Protein AF-A0A0L6JUG8-F1 (afdb_monomer_lite)

Foldseek 3Di:
DDPPPLLVLLQLLLCVLCVLCPPPQLCVVCVLLVVPDDSVVNVCSNNSVDHDDLSSLCSSCVSRVHDSCVSVDDPVCVVVVVVVVVVVVVVVVVLVVCVVPPVVNVVVVVCVPDPPSVVVCVVCVPPDPVVVVVVVVVVVVVVVVVVVPPPD

Secondary structure (DSSP, 8-state):
----HHHHHHHHHHHHHHHHHTTS-HHHHHHHTTTSS-HHHHHHHHTTSSPPPHHHHHHHHHHHT--GGGGTS-GGGHHHHHHHHHHHHHHHHHHHHHTT-HHHHHHHHHHHT-HHHHHHHHHHTTS-HHHHHHHHHHHHHHHHHHHHTT--

InterPro domains:
  IPR001387 Cro/C1-type, helix-turn-helix domain [PS50943] (37-71)
  IPR010982 Lambda repressor-like, DNA-binding domain superfamily [G3DSA:1.10.260.40] (8-147)
  IPR010982 Lambda repressor-like, DNA-binding domain superfamily [SSF47413] (9-77)

Organism: NCBI:txid398512

Structure (mmCIF, N/CA/C/O backbone):
data_AF-A0A0L6JUG8-F1
#
_entry.id   AF-A0A0L6JUG8-F1
#
loop_
_atom_site.group_PDB
_atom_site.id
_atom_site.type_symbol
_atom_site.label_atom_id
_atom_site.label_alt_id
_atom_site.label_comp_id
_atom_site.label_asym_id
_atom_site.label_entity_id
_atom_site.label_seq_id
_atom_site.pdbx_PDB_ins_code
_atom_site.Cartn_x
_atom_site.Cartn_y
_atom_site.Cartn_z
_atom_site.occupancy
_atom_site.B_iso_or_equiv
_atom_site.auth_seq_id
_atom_site.auth_comp_id
_atom_site.auth_asym_id
_atom_site.auth_atom_id
_atom_site.pdbx_PDB_model_num
ATOM 1 N N . MET A 1 1 ? 34.781 -5.186 1.485 1.00 33.50 1 MET A N 1
ATOM 2 C CA . MET A 1 1 ? 34.972 -5.387 0.032 1.00 33.50 1 MET A CA 1
ATOM 3 C C . MET A 1 1 ? 33.585 -5.616 -0.553 1.00 33.50 1 MET A C 1
ATOM 5 O O . MET A 1 1 ? 33.096 -6.732 -0.513 1.00 33.50 1 MET A O 1
ATOM 9 N N . THR A 1 2 ? 32.891 -4.546 -0.950 1.00 39.44 2 THR A N 1
ATOM 10 C CA . THR A 1 2 ? 31.435 -4.569 -1.194 1.00 39.44 2 THR A CA 1
ATOM 11 C C . THR A 1 2 ? 31.163 -4.079 -2.612 1.00 39.44 2 THR A C 1
ATOM 13 O O . THR A 1 2 ? 30.897 -2.904 -2.830 1.00 39.44 2 THR A O 1
ATOM 16 N N . VAL A 1 3 ? 31.313 -4.971 -3.594 1.00 37.44 3 VAL A N 1
ATOM 17 C CA . VAL A 1 3 ? 31.093 -4.675 -5.029 1.00 37.44 3 VAL A CA 1
ATOM 18 C C . VAL A 1 3 ? 29.884 -5.461 -5.581 1.00 37.44 3 VAL A C 1
ATOM 20 O O . VAL A 1 3 ? 29.644 -5.485 -6.780 1.00 37.44 3 VAL A O 1
ATOM 23 N N . ALA A 1 4 ? 29.072 -6.082 -4.716 1.00 44.56 4 ALA A N 1
ATOM 24 C CA . ALA A 1 4 ? 27.954 -6.940 -5.133 1.00 44.56 4 ALA A CA 1
ATOM 25 C C . ALA A 1 4 ? 26.619 -6.199 -5.401 1.00 44.56 4 ALA A C 1
ATOM 27 O O . ALA A 1 4 ? 25.810 -6.683 -6.186 1.00 44.56 4 ALA A O 1
ATOM 28 N N . ASN A 1 5 ? 26.393 -5.002 -4.839 1.00 56.03 5 ASN A N 1
ATOM 29 C CA . ASN A 1 5 ? 25.052 -4.379 -4.817 1.00 56.03 5 ASN A CA 1
ATOM 30 C C . ASN A 1 5 ? 24.538 -3.827 -6.162 1.00 56.03 5 ASN A C 1
ATOM 32 O O . ASN A 1 5 ? 23.332 -3.689 -6.351 1.00 56.03 5 ASN A O 1
ATOM 36 N N . GLY A 1 6 ? 25.416 -3.472 -7.106 1.00 56.69 6 GLY A N 1
ATOM 37 C CA . GLY A 1 6 ? 24.992 -2.803 -8.347 1.00 56.69 6 GLY A CA 1
ATOM 38 C C . GLY A 1 6 ? 24.265 -3.718 -9.339 1.00 56.69 6 GLY A C 1
ATOM 39 O O . GLY A 1 6 ? 23.402 -3.254 -10.084 1.00 56.69 6 GLY A O 1
ATOM 40 N N . ASN A 1 7 ? 24.610 -5.008 -9.340 1.00 67.56 7 ASN A N 1
ATOM 41 C CA . ASN A 1 7 ? 24.088 -5.982 -10.301 1.00 67.56 7 ASN A CA 1
ATOM 42 C C . ASN A 1 7 ? 22.716 -6.529 -9.870 1.00 67.56 7 ASN A C 1
ATOM 44 O O . ASN A 1 7 ? 21.858 -6.802 -10.704 1.00 67.56 7 ASN A O 1
ATOM 48 N N . GLU A 1 8 ? 22.483 -6.620 -8.560 1.00 80.25 8 GLU A N 1
ATOM 49 C CA . GLU A 1 8 ? 21.233 -7.123 -7.986 1.00 80.25 8 GLU A CA 1
ATOM 50 C C . GLU A 1 8 ? 20.071 -6.138 -8.179 1.00 80.25 8 GLU A C 1
ATOM 52 O O . GLU A 1 8 ? 18.993 -6.526 -8.624 1.00 80.25 8 GLU A O 1
ATOM 57 N N . LEU A 1 9 ? 20.312 -4.839 -7.971 1.00 83.12 9 LEU A N 1
ATOM 58 C CA . LEU A 1 9 ? 19.314 -3.801 -8.242 1.00 83.12 9 LEU A CA 1
ATOM 59 C C . LEU A 1 9 ? 18.937 -3.738 -9.730 1.00 83.12 9 LEU A C 1
ATOM 61 O O . LEU A 1 9 ? 17.765 -3.582 -10.066 1.00 83.12 9 LEU A O 1
ATOM 65 N N . ALA A 1 10 ? 19.916 -3.875 -10.632 1.00 88.88 10 ALA A N 1
ATOM 66 C CA . ALA A 1 10 ? 19.653 -3.905 -12.069 1.00 88.88 10 ALA A CA 1
ATOM 67 C C . ALA A 1 10 ? 18.796 -5.119 -12.465 1.00 88.88 10 ALA A C 1
ATOM 69 O O . ALA A 1 10 ? 17.884 -4.976 -13.277 1.00 88.88 10 ALA A O 1
ATOM 70 N N . ALA A 1 11 ? 19.048 -6.286 -11.864 1.00 89.94 11 ALA A N 1
ATOM 71 C CA . ALA A 1 11 ? 18.239 -7.483 -12.071 1.00 89.94 11 ALA A CA 1
ATOM 72 C C . ALA A 1 11 ? 16.788 -7.294 -11.588 1.00 89.94 11 ALA A C 1
ATOM 74 O O . ALA A 1 11 ? 15.864 -7.542 -12.361 1.00 89.94 11 ALA A O 1
ATOM 75 N N . ARG A 1 12 ? 16.586 -6.768 -10.370 1.00 89.25 12 ARG A N 1
ATOM 76 C CA . ARG A 1 12 ? 15.251 -6.492 -9.798 1.00 89.25 12 ARG A CA 1
ATOM 77 C C . ARG A 1 12 ? 14.457 -5.488 -10.635 1.00 89.25 12 ARG A C 1
ATOM 79 O O . ARG A 1 12 ? 13.302 -5.722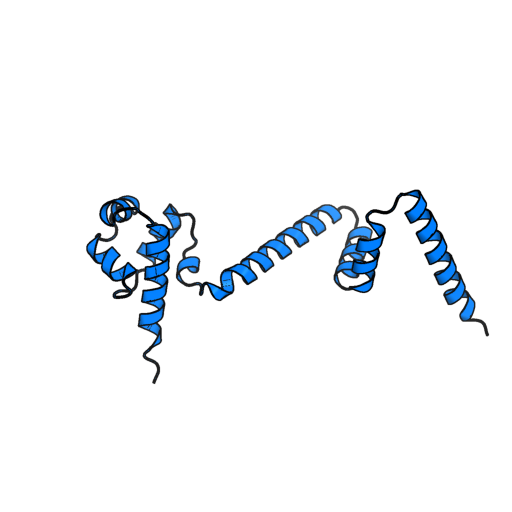 -10.980 1.00 89.25 12 ARG A O 1
ATOM 86 N N . GLN A 1 13 ? 15.095 -4.386 -11.035 1.00 92.00 13 GLN A N 1
ATOM 87 C CA . GLN A 1 13 ? 14.484 -3.407 -11.938 1.00 92.00 13 GLN A CA 1
ATOM 88 C C . GLN A 1 13 ? 14.106 -4.040 -13.281 1.00 92.00 13 GLN A C 1
ATOM 90 O O . GLN A 1 13 ? 13.033 -3.7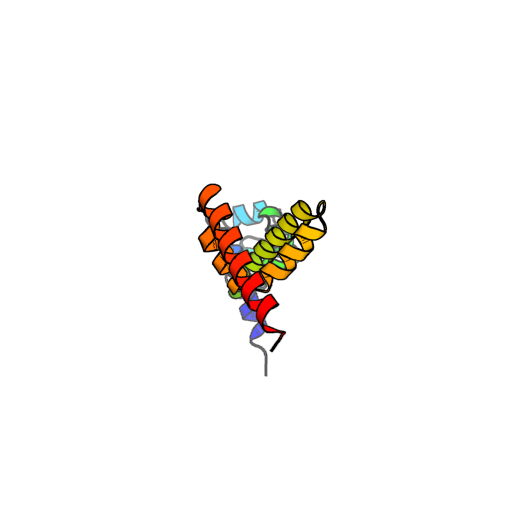65 -13.814 1.00 92.00 13 GLN A O 1
ATOM 95 N N . GLY A 1 14 ? 14.972 -4.900 -13.821 1.00 94.50 14 GLY A N 1
ATOM 96 C CA . GLY A 1 14 ? 14.718 -5.630 -15.056 1.00 94.50 14 GLY A CA 1
ATOM 97 C C . GLY A 1 14 ? 13.506 -6.557 -14.973 1.00 94.50 14 GLY A C 1
ATOM 98 O O . GLY A 1 14 ? 12.712 -6.605 -15.912 1.00 94.50 14 GLY A O 1
ATOM 99 N N . GLU A 1 15 ? 13.333 -7.253 -13.851 1.00 93.25 15 GLU A N 1
ATOM 100 C CA . GLU A 1 15 ? 12.182 -8.120 -13.589 1.00 93.25 15 GLU A CA 1
ATOM 101 C C . GLU A 1 15 ? 10.874 -7.327 -13.516 1.00 93.25 15 GLU A C 1
ATOM 103 O O . GLU A 1 15 ? 9.936 -7.631 -14.251 1.00 93.25 15 GLU A O 1
ATOM 108 N N . LYS A 1 16 ? 10.853 -6.236 -12.747 1.00 93.50 16 LYS A N 1
ATOM 109 C CA . LYS A 1 16 ? 9.701 -5.327 -12.644 1.00 93.50 16 LYS A CA 1
ATOM 110 C C . LYS A 1 16 ? 9.292 -4.725 -13.989 1.00 93.50 16 LYS A C 1
ATOM 112 O O . LYS A 1 16 ? 8.113 -4.641 -14.326 1.00 93.50 16 LYS A O 1
ATOM 117 N N . VAL A 1 17 ? 10.266 -4.327 -14.807 1.00 95.75 17 VAL A N 1
ATOM 118 C CA . VAL A 1 17 ? 10.009 -3.826 -16.169 1.00 95.75 17 VAL A CA 1
ATOM 119 C C . VAL A 1 17 ? 9.429 -4.931 -17.060 1.00 95.75 17 VAL A C 1
ATOM 121 O O . VAL A 1 17 ? 8.518 -4.672 -17.849 1.00 95.75 17 VAL A O 1
ATOM 124 N N . ARG A 1 18 ? 9.921 -6.167 -16.921 1.00 95.88 18 ARG A N 1
ATOM 125 C CA . ARG A 1 18 ? 9.433 -7.333 -17.668 1.00 95.88 18 ARG A CA 1
ATOM 126 C C . ARG A 1 18 ? 8.001 -7.702 -17.280 1.00 95.88 18 ARG A C 1
ATOM 128 O O . ARG A 1 18 ? 7.212 -8.022 -18.167 1.00 95.88 18 ARG A O 1
ATOM 135 N N . GLU A 1 19 ? 7.668 -7.625 -15.994 1.00 94.25 19 GLU A N 1
ATOM 136 C CA . GLU A 1 19 ? 6.310 -7.812 -15.473 1.00 94.25 19 GLU A CA 1
ATOM 137 C C . GLU A 1 19 ? 5.341 -6.812 -16.118 1.00 94.25 19 GLU A C 1
ATOM 139 O O . GLU A 1 19 ? 4.340 -7.217 -16.707 1.00 94.25 19 GLU A O 1
ATOM 144 N N . LEU A 1 20 ? 5.689 -5.519 -16.111 1.00 95.12 20 LEU A N 1
ATOM 145 C CA . LEU A 1 20 ? 4.873 -4.470 -16.733 1.00 95.12 20 LEU A CA 1
ATOM 146 C C . LEU A 1 20 ? 4.735 -4.639 -18.251 1.00 95.12 20 LEU A C 1
ATOM 148 O O . LEU A 1 20 ? 3.700 -4.284 -18.815 1.00 95.12 20 LEU A O 1
ATOM 152 N N . ARG A 1 21 ? 5.758 -5.170 -18.936 1.00 96.06 21 ARG A N 1
ATOM 153 C CA . ARG A 1 21 ? 5.660 -5.468 -20.372 1.00 96.06 21 ARG A CA 1
ATOM 154 C C . ARG A 1 21 ? 4.687 -6.610 -20.652 1.00 96.06 21 ARG A C 1
ATOM 156 O O . ARG A 1 21 ? 3.994 -6.576 -21.671 1.00 96.06 21 ARG A O 1
ATOM 163 N N . GLY A 1 22 ? 4.642 -7.618 -19.783 1.00 94.94 22 GLY A N 1
ATOM 164 C CA . GLY A 1 22 ? 3.814 -8.803 -19.969 1.00 94.94 22 GLY A CA 1
ATOM 165 C C . GLY A 1 22 ? 4.055 -9.453 -21.337 1.00 94.94 22 GLY A C 1
ATOM 166 O O . GLY A 1 22 ? 5.176 -9.845 -21.671 1.00 94.94 22 GLY A O 1
ATOM 167 N N . GLN A 1 23 ? 2.991 -9.541 -22.140 1.00 95.56 23 GLN A N 1
ATOM 168 C CA . GLN A 1 23 ? 3.002 -10.164 -23.471 1.00 95.56 23 GLN A CA 1
ATOM 169 C C . GLN A 1 23 ? 3.378 -9.205 -24.612 1.00 95.56 23 GLN A C 1
ATOM 171 O O . GLN A 1 23 ? 3.527 -9.651 -25.747 1.00 95.56 23 GLN A O 1
ATOM 176 N N . LEU A 1 24 ? 3.528 -7.901 -24.348 1.00 96.19 24 LEU A N 1
ATOM 177 C CA . LEU A 1 24 ? 3.894 -6.946 -25.395 1.00 96.19 24 LEU A CA 1
ATOM 178 C C . LEU A 1 24 ? 5.280 -7.273 -25.961 1.00 96.19 24 LEU A C 1
ATOM 180 O O . LEU A 1 24 ? 6.200 -7.646 -25.219 1.00 96.19 24 LEU A O 1
ATOM 184 N N . SER A 1 25 ? 5.447 -7.076 -27.271 1.00 97.75 25 SER A N 1
ATOM 185 C CA . SER A 1 25 ? 6.776 -7.085 -27.878 1.00 97.75 25 SER A CA 1
ATOM 186 C C . SER A 1 25 ? 7.625 -5.954 -27.282 1.00 97.75 25 SER A C 1
ATOM 188 O O . SER A 1 25 ? 7.109 -4.994 -26.695 1.00 97.75 25 SER A O 1
ATOM 190 N N . ARG A 1 26 ? 8.952 -6.059 -27.390 1.00 97.62 26 ARG A N 1
ATOM 191 C CA . ARG A 1 26 ? 9.827 -4.990 -26.883 1.00 97.62 26 ARG A CA 1
ATOM 192 C C . ARG A 1 26 ? 9.633 -3.718 -27.689 1.00 97.62 26 ARG A C 1
ATOM 194 O O . ARG A 1 26 ? 9.683 -2.639 -27.115 1.00 97.62 26 ARG A O 1
ATOM 201 N N . GLU A 1 27 ? 9.379 -3.868 -28.979 1.00 97.75 27 GLU A N 1
ATOM 202 C CA . GLU A 1 27 ? 9.092 -2.825 -29.951 1.00 97.75 27 GLU A CA 1
ATOM 203 C C . GLU A 1 27 ? 7.829 -2.048 -29.556 1.00 97.75 27 GLU A C 1
ATOM 205 O O . GLU A 1 27 ? 7.882 -0.828 -29.401 1.00 97.75 27 GLU A O 1
ATOM 210 N N . ASP A 1 28 ? 6.730 -2.751 -29.273 1.00 97.75 28 ASP A N 1
ATOM 211 C CA . ASP A 1 28 ? 5.470 -2.124 -28.852 1.00 97.75 28 ASP A CA 1
ATOM 212 C C . ASP A 1 28 ? 5.597 -1.470 -27.472 1.00 97.75 28 ASP A C 1
ATOM 214 O O . ASP A 1 28 ? 5.048 -0.393 -27.216 1.00 97.75 28 ASP A O 1
ATOM 218 N N . PHE A 1 29 ? 6.354 -2.095 -26.566 1.00 97.81 29 PHE A N 1
ATOM 219 C CA . PHE A 1 29 ? 6.596 -1.530 -25.246 1.00 97.81 29 PHE A CA 1
ATOM 220 C C . PHE A 1 29 ? 7.385 -0.222 -25.328 1.00 97.81 29 PHE A C 1
ATOM 222 O O . PHE A 1 29 ? 6.963 0.762 -24.715 1.00 97.81 29 PHE A O 1
ATOM 229 N N . VAL A 1 30 ? 8.489 -0.184 -26.093 1.00 97.25 30 VAL A N 1
ATOM 230 C CA . VAL A 1 30 ? 9.293 1.041 -26.246 1.00 97.25 30 VAL A CA 1
ATOM 231 C C . VAL A 1 30 ? 8.542 2.133 -26.996 1.00 97.25 30 VAL A C 1
ATOM 233 O O . VAL A 1 30 ? 8.617 3.288 -26.582 1.00 97.25 30 VAL A O 1
ATOM 236 N N . ALA A 1 31 ? 7.746 1.783 -28.012 1.00 97.06 31 ALA A N 1
ATOM 237 C CA . ALA A 1 31 ? 6.868 2.735 -28.691 1.00 97.06 31 ALA A CA 1
ATOM 238 C C . ALA A 1 31 ? 5.887 3.379 -27.703 1.00 97.06 31 ALA A C 1
ATOM 240 O O . ALA A 1 31 ? 5.669 4.589 -27.707 1.00 97.06 31 ALA A O 1
ATOM 241 N N . GLY A 1 32 ? 5.369 2.567 -26.785 1.00 94.06 32 GLY A N 1
ATOM 242 C CA . GLY A 1 32 ? 4.478 2.994 -25.727 1.00 94.06 32 GLY A CA 1
ATOM 243 C C . GLY A 1 32 ? 5.083 3.927 -24.675 1.00 94.06 32 GLY A C 1
ATOM 244 O O . GLY A 1 32 ? 4.319 4.585 -23.982 1.00 94.06 32 GLY A O 1
ATOM 245 N N . ILE A 1 33 ? 6.408 3.991 -24.548 1.00 95.25 33 ILE A N 1
ATOM 246 C CA . ILE A 1 33 ? 7.121 4.948 -23.686 1.00 95.25 33 ILE A CA 1
ATOM 247 C C . ILE A 1 33 ? 7.867 5.993 -24.523 1.00 95.25 33 ILE A C 1
ATOM 249 O O . ILE A 1 33 ? 8.951 6.434 -24.151 1.00 95.25 33 ILE A O 1
ATOM 253 N N . GLU A 1 34 ? 7.296 6.369 -25.672 1.00 95.19 34 GLU A N 1
ATOM 254 C CA . GLU A 1 34 ? 7.800 7.419 -26.572 1.00 95.19 34 GLU A CA 1
ATOM 255 C C . GLU A 1 34 ? 9.215 7.150 -27.115 1.00 95.19 34 GLU A C 1
ATOM 257 O O . GLU A 1 34 ? 9.967 8.072 -27.422 1.00 95.19 34 GLU A O 1
ATOM 262 N N . ASN A 1 35 ? 9.595 5.874 -27.243 1.00 95.62 35 ASN A N 1
ATOM 263 C CA . ASN A 1 35 ? 10.888 5.437 -27.777 1.00 95.62 35 ASN A CA 1
ATOM 264 C C . ASN A 1 35 ? 12.105 6.075 -27.081 1.00 95.62 35 ASN A C 1
ATOM 266 O O . ASN A 1 35 ? 13.170 6.221 -27.680 1.00 95.62 35 ASN A O 1
ATOM 270 N N . ILE A 1 36 ? 11.986 6.421 -25.793 1.00 95.75 36 ILE A N 1
ATOM 271 C CA . ILE A 1 36 ? 13.093 7.001 -25.009 1.00 95.75 36 ILE A CA 1
ATOM 272 C C . ILE A 1 36 ? 14.311 6.068 -24.889 1.00 95.75 36 ILE A C 1
ATOM 274 O O . ILE A 1 36 ? 15.403 6.507 -24.525 1.00 95.75 36 ILE A O 1
ATOM 278 N N . ILE A 1 37 ? 14.114 4.779 -25.169 1.00 96.75 37 ILE A N 1
ATOM 279 C CA . ILE A 1 37 ? 15.134 3.741 -25.297 1.00 96.75 37 ILE A CA 1
ATOM 280 C C . ILE A 1 37 ? 14.790 2.829 -26.477 1.00 96.75 37 ILE A C 1
ATOM 282 O O . ILE A 1 37 ? 13.640 2.739 -26.895 1.00 96.75 37 ILE A O 1
ATOM 286 N N . THR A 1 38 ? 15.784 2.101 -26.983 1.00 97.81 38 THR A N 1
ATOM 287 C CA . THR A 1 38 ? 15.589 1.093 -28.034 1.00 97.81 38 THR A CA 1
ATOM 288 C C . THR A 1 38 ? 15.134 -0.251 -27.457 1.00 97.81 38 THR A C 1
ATOM 290 O O . THR A 1 38 ? 15.422 -0.560 -26.298 1.00 97.81 38 THR A O 1
ATOM 293 N N . ALA A 1 39 ? 14.513 -1.105 -28.281 1.00 97.12 39 ALA A N 1
ATOM 294 C CA . ALA A 1 39 ? 14.147 -2.475 -27.898 1.00 97.12 39 ALA A CA 1
ATOM 295 C C . ALA A 1 39 ? 15.363 -3.303 -27.423 1.00 97.12 39 ALA A C 1
ATOM 297 O O . ALA A 1 39 ? 15.280 -4.057 -26.453 1.00 97.12 39 ALA A O 1
ATOM 298 N N . GLN A 1 40 ? 16.536 -3.095 -28.032 1.00 97.00 40 GLN A N 1
ATOM 299 C CA . GLN A 1 40 ? 17.791 -3.713 -27.592 1.00 97.00 40 GLN A CA 1
ATOM 300 C C . GLN A 1 40 ? 18.234 -3.209 -26.211 1.00 97.00 40 GLN A C 1
ATOM 302 O O . GLN A 1 40 ? 18.709 -3.986 -25.380 1.00 97.00 40 GLN A O 1
ATOM 307 N N . SER A 1 41 ? 18.090 -1.908 -25.945 1.00 96.56 41 SER A N 1
ATOM 308 C CA . SER A 1 41 ? 18.380 -1.349 -24.624 1.00 96.56 41 SER A CA 1
ATOM 309 C C . SER A 1 41 ? 17.402 -1.879 -23.574 1.00 96.56 41 SER A C 1
ATOM 311 O O . SER A 1 41 ? 17.832 -2.190 -22.466 1.00 96.56 41 SER A O 1
ATOM 313 N N . LEU A 1 42 ? 16.121 -2.032 -23.928 1.00 97.38 42 LEU A N 1
ATOM 314 C CA . LEU A 1 42 ? 15.109 -2.650 -23.075 1.00 97.38 42 LEU A CA 1
ATOM 315 C C . LEU A 1 42 ? 15.465 -4.103 -22.741 1.00 97.38 42 LEU A C 1
ATOM 317 O O . LEU A 1 42 ? 15.443 -4.463 -21.572 1.00 97.38 42 LEU A O 1
ATOM 321 N N . TYR A 1 43 ? 15.888 -4.910 -23.721 1.00 97.06 43 TYR A N 1
ATOM 322 C CA . TYR A 1 43 ? 16.363 -6.276 -23.466 1.00 97.06 43 TYR A CA 1
ATOM 323 C C . TYR A 1 43 ? 17.488 -6.313 -22.421 1.00 97.06 43 TYR A C 1
ATOM 325 O O . TYR A 1 43 ? 17.440 -7.106 -21.485 1.00 97.06 43 TYR A O 1
ATOM 333 N N . ARG A 1 44 ? 18.492 -5.435 -22.549 1.00 96.19 44 ARG A N 1
ATOM 334 C CA . ARG A 1 44 ? 19.616 -5.378 -21.598 1.00 96.19 44 ARG A CA 1
ATOM 335 C C . ARG A 1 44 ? 19.167 -4.982 -20.193 1.00 96.19 44 ARG A C 1
ATOM 337 O O . ARG A 1 44 ? 19.749 -5.477 -19.235 1.00 96.19 44 ARG A O 1
ATOM 344 N N . ILE A 1 45 ? 18.164 -4.110 -20.086 1.00 95.69 45 ILE A N 1
ATOM 345 C CA . ILE A 1 45 ? 17.551 -3.733 -18.807 1.00 95.69 45 ILE A CA 1
ATOM 346 C C . ILE A 1 45 ? 16.815 -4.926 -18.208 1.00 95.69 45 ILE A C 1
ATOM 348 O O . ILE A 1 45 ? 17.110 -5.322 -17.089 1.00 95.69 45 ILE A O 1
ATOM 352 N N . GLU A 1 46 ? 15.915 -5.548 -18.968 1.00 95.75 46 GLU A N 1
ATOM 353 C CA . GLU A 1 46 ? 15.136 -6.692 -18.494 1.00 95.75 46 GLU A CA 1
ATOM 354 C C . GLU A 1 46 ? 16.015 -7.874 -18.099 1.00 95.75 46 GLU A C 1
ATOM 356 O O . GLU A 1 46 ? 15.676 -8.602 -17.176 1.00 95.75 46 GLU A O 1
ATOM 361 N N . ALA A 1 47 ? 17.131 -8.092 -18.792 1.00 94.44 47 ALA A N 1
ATOM 362 C CA . ALA A 1 47 ? 18.090 -9.144 -18.476 1.00 94.44 47 ALA A CA 1
ATOM 363 C C . ALA A 1 47 ? 19.005 -8.802 -17.281 1.00 94.44 47 ALA A C 1
ATOM 365 O O . ALA A 1 47 ? 19.891 -9.589 -16.962 1.00 94.44 47 ALA A O 1
ATOM 366 N N . GLY A 1 48 ? 18.859 -7.624 -16.662 1.00 92.31 48 GLY A N 1
ATOM 367 C CA . GLY A 1 48 ? 19.726 -7.155 -15.575 1.00 92.31 48 GLY A CA 1
ATOM 368 C C . GLY A 1 48 ? 21.146 -6.782 -16.016 1.00 92.31 48 GLY A C 1
ATOM 369 O O . GLY A 1 48 ? 21.958 -6.358 -15.204 1.00 92.31 48 GLY A O 1
ATOM 370 N N . LEU A 1 49 ? 21.453 -6.870 -17.314 1.00 91.00 49 LEU A N 1
ATOM 371 C CA . LEU A 1 49 ? 22.762 -6.544 -17.895 1.00 91.00 49 LEU A CA 1
ATOM 372 C C . LEU A 1 49 ? 23.057 -5.037 -17.890 1.00 91.00 49 LEU A C 1
ATOM 374 O O . LEU A 1 49 ? 24.165 -4.609 -18.228 1.00 91.00 49 LEU A O 1
ATOM 378 N N . ARG A 1 50 ? 22.043 -4.215 -17.612 1.00 89.56 50 ARG A N 1
ATOM 379 C CA . ARG A 1 50 ? 22.135 -2.760 -17.551 1.00 89.56 50 ARG A CA 1
ATOM 380 C C . ARG A 1 50 ? 21.087 -2.201 -16.595 1.00 89.56 50 ARG A C 1
ATOM 382 O O . ARG A 1 50 ? 19.911 -2.510 -16.718 1.00 89.56 50 ARG A O 1
ATOM 389 N N . ARG A 1 51 ? 21.493 -1.265 -15.738 1.00 89.12 51 ARG A N 1
ATOM 390 C CA . ARG A 1 51 ? 20.557 -0.481 -14.927 1.00 89.12 51 ARG A CA 1
ATOM 391 C C . ARG A 1 51 ? 19.756 0.497 -15.796 1.00 89.12 51 ARG A C 1
ATOM 393 O O . ARG A 1 51 ? 20.329 1.200 -16.638 1.00 89.12 51 ARG A O 1
ATOM 400 N N . ALA A 1 52 ? 18.445 0.559 -15.580 1.00 90.94 52 ALA A N 1
ATOM 401 C CA . ALA A 1 52 ? 17.605 1.598 -16.163 1.00 90.94 52 ALA A CA 1
ATOM 402 C C . ALA A 1 52 ? 17.897 2.951 -15.495 1.00 90.94 52 ALA A C 1
ATOM 404 O O . ALA A 1 52 ? 18.181 3.016 -14.301 1.00 90.94 52 ALA A O 1
ATOM 405 N N . SER A 1 53 ? 17.846 4.043 -16.257 1.00 93.00 53 SER A N 1
ATOM 406 C CA . SER A 1 53 ? 17.929 5.379 -15.662 1.00 93.00 53 SER A CA 1
ATOM 407 C C . SER A 1 53 ? 16.583 5.787 -15.064 1.00 93.00 53 SER A C 1
ATOM 409 O O . SER A 1 53 ? 15.534 5.357 -15.545 1.00 93.00 53 SER A O 1
ATOM 411 N N . ASP A 1 54 ? 16.598 6.689 -14.081 1.00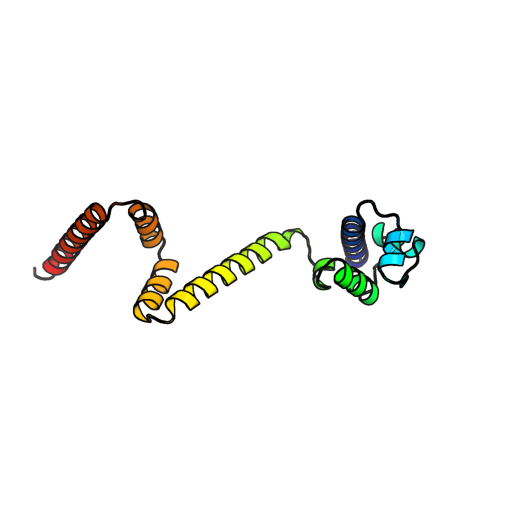 89.62 54 ASP A N 1
ATOM 412 C CA . ASP A 1 54 ? 15.371 7.206 -13.455 1.00 89.62 54 ASP A CA 1
ATOM 413 C C . ASP A 1 54 ? 14.419 7.838 -14.465 1.00 89.62 54 ASP A C 1
ATOM 415 O O . ASP A 1 54 ? 13.212 7.669 -14.360 1.00 89.62 54 ASP A O 1
ATOM 419 N N . LYS A 1 55 ? 14.952 8.488 -15.507 1.00 93.00 55 LYS A N 1
ATOM 420 C CA . LYS A 1 55 ? 14.146 9.019 -16.613 1.00 93.00 55 LYS A CA 1
ATOM 421 C C . LYS A 1 55 ? 13.319 7.923 -17.297 1.00 93.00 55 LYS A C 1
ATOM 423 O O . LYS A 1 55 ? 12.161 8.147 -17.634 1.00 93.00 55 LYS A O 1
ATOM 428 N N . VAL A 1 56 ? 13.915 6.750 -17.513 1.00 95.94 56 VAL A N 1
ATOM 429 C CA . VAL A 1 56 ? 13.237 5.612 -18.145 1.00 95.94 56 VAL A CA 1
ATOM 430 C C . VAL A 1 56 ? 12.203 5.011 -17.205 1.00 95.94 56 VAL A C 1
ATOM 432 O O . VAL A 1 56 ? 11.059 4.818 -17.607 1.00 95.94 56 VAL A O 1
ATOM 435 N N . LEU A 1 57 ? 12.585 4.769 -15.951 1.00 95.31 57 LEU A N 1
ATOM 436 C CA . LEU A 1 57 ? 11.693 4.202 -14.942 1.00 95.31 57 LEU A CA 1
ATOM 437 C C . LEU A 1 57 ? 10.503 5.122 -14.649 1.00 95.31 57 LEU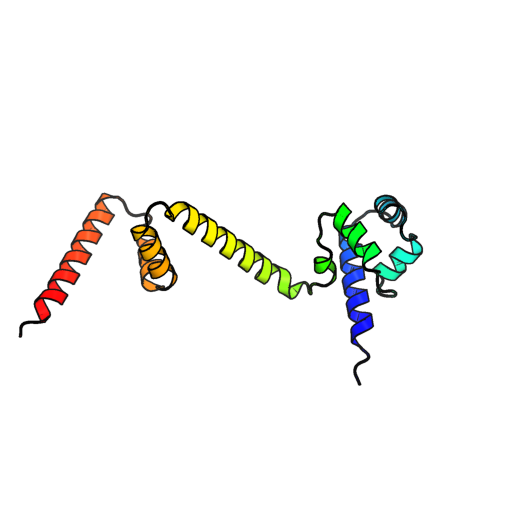 A C 1
ATOM 439 O O . LEU A 1 57 ? 9.382 4.641 -14.554 1.00 95.31 57 LEU A O 1
ATOM 443 N N . ALA A 1 58 ? 10.713 6.439 -14.596 1.00 90.31 58 ALA A N 1
ATOM 444 C CA . ALA A 1 58 ? 9.644 7.417 -14.422 1.00 90.31 58 ALA A CA 1
ATOM 445 C C . ALA A 1 58 ? 8.642 7.376 -15.582 1.00 90.31 58 ALA A C 1
ATOM 447 O O . ALA A 1 58 ? 7.440 7.389 -15.340 1.00 90.31 58 ALA A O 1
ATOM 448 N N . LYS A 1 59 ? 9.114 7.260 -16.832 1.00 94.81 59 LYS A N 1
ATOM 449 C CA . LYS A 1 59 ? 8.222 7.189 -17.999 1.00 94.81 59 LYS A CA 1
ATOM 450 C C . LYS A 1 59 ? 7.423 5.887 -18.053 1.00 94.81 59 LYS A C 1
ATOM 452 O O . LYS A 1 59 ? 6.241 5.894 -18.386 1.00 94.81 59 LYS A O 1
ATOM 457 N N . ILE A 1 60 ? 8.060 4.768 -17.705 1.00 95.38 60 ILE A N 1
ATOM 458 C CA . ILE A 1 60 ? 7.366 3.484 -17.552 1.00 95.38 60 ILE A CA 1
ATOM 459 C C . ILE A 1 60 ? 6.332 3.599 -16.421 1.00 95.38 60 ILE A C 1
ATOM 461 O O . ILE A 1 60 ? 5.175 3.233 -16.605 1.00 95.38 60 ILE A O 1
ATOM 465 N N . GLY A 1 61 ? 6.723 4.157 -15.275 1.00 90.31 61 GLY A N 1
ATOM 466 C CA . GLY A 1 61 ? 5.847 4.366 -14.127 1.00 90.31 61 GLY A CA 1
ATOM 467 C C . GLY A 1 61 ? 4.617 5.215 -14.448 1.00 90.31 61 GLY A C 1
ATOM 468 O O . GLY A 1 61 ? 3.506 4.804 -14.125 1.00 90.31 61 GLY A O 1
ATOM 469 N N . GLU A 1 62 ? 4.792 6.332 -15.159 1.00 89.56 62 GLU A N 1
ATOM 470 C CA . GLU A 1 62 ? 3.705 7.199 -15.638 1.00 89.56 62 GLU A CA 1
ATOM 471 C C . GLU A 1 62 ? 2.673 6.408 -16.454 1.00 89.56 62 GLU A C 1
ATOM 473 O O . GLU A 1 62 ? 1.477 6.469 -16.174 1.00 89.56 62 GLU A O 1
ATOM 478 N N . LYS A 1 63 ? 3.134 5.605 -17.420 1.00 92.62 63 LYS A N 1
ATOM 479 C CA . LYS A 1 63 ? 2.252 4.818 -18.288 1.00 92.62 63 LYS A CA 1
ATOM 480 C C . LYS A 1 63 ? 1.455 3.748 -17.537 1.00 92.62 63 LYS A C 1
ATOM 482 O O . LYS A 1 63 ? 0.299 3.504 -17.874 1.00 92.62 63 LYS A O 1
ATOM 487 N N . TYR A 1 64 ? 2.077 3.076 -16.571 1.00 91.00 64 TYR A N 1
ATOM 488 C CA . TYR A 1 64 ? 1.491 1.915 -15.890 1.00 91.00 64 TYR A CA 1
ATOM 489 C C . TYR A 1 64 ? 1.001 2.220 -14.463 1.00 91.00 64 TYR A C 1
ATOM 491 O O . TYR A 1 64 ? 0.683 1.297 -13.711 1.00 91.00 64 TYR A O 1
ATOM 499 N N . GLY A 1 65 ? 0.941 3.498 -14.074 1.00 87.06 65 GLY A N 1
ATOM 500 C CA . GLY A 1 65 ? 0.454 3.929 -12.762 1.00 87.06 65 GLY A CA 1
ATOM 501 C C . GLY A 1 65 ? 1.324 3.462 -11.590 1.00 87.06 65 GLY A C 1
ATOM 502 O O . GLY A 1 65 ? 0.797 3.132 -10.528 1.00 87.06 65 GLY A O 1
ATOM 503 N N . LYS A 1 66 ? 2.649 3.390 -11.775 1.00 86.19 66 LYS A N 1
ATOM 504 C CA . LYS A 1 66 ? 3.613 3.021 -10.724 1.00 86.19 66 LYS A CA 1
ATOM 505 C C . LYS A 1 66 ? 4.466 4.232 -10.329 1.00 86.19 66 LYS A C 1
ATOM 507 O O . LYS A 1 66 ? 5.040 4.868 -11.214 1.00 86.19 66 LYS A O 1
ATOM 512 N N . PRO A 1 67 ? 4.599 4.562 -9.032 1.00 84.06 67 PRO A N 1
ATOM 513 C CA . PRO A 1 67 ? 5.536 5.596 -8.604 1.00 84.06 67 PRO A CA 1
ATOM 514 C C . PRO A 1 67 ? 6.980 5.149 -8.866 1.00 84.06 67 PRO A C 1
ATOM 516 O O . PRO A 1 67 ? 7.275 3.957 -8.831 1.00 84.06 67 PRO A O 1
ATOM 519 N N . LEU A 1 68 ? 7.902 6.095 -9.083 1.00 85.44 68 LEU A N 1
ATOM 520 C CA . LEU A 1 68 ? 9.319 5.782 -9.332 1.00 85.44 68 LEU A CA 1
ATOM 521 C C . LEU A 1 68 ? 9.929 4.901 -8.225 1.00 85.44 68 LEU A C 1
ATOM 523 O O . LEU A 1 68 ? 10.712 4.004 -8.530 1.00 85.44 68 LEU A O 1
ATOM 527 N N . SER A 1 69 ? 9.533 5.114 -6.965 1.00 82.81 69 SER A N 1
ATOM 528 C CA . SER A 1 69 ? 9.976 4.316 -5.812 1.00 82.81 69 SER A CA 1
ATOM 529 C C . SER A 1 69 ? 9.653 2.826 -5.948 1.00 82.81 69 SER A C 1
ATOM 531 O O . SER A 1 69 ? 10.446 2.000 -5.516 1.00 82.81 69 SER A O 1
ATOM 533 N N . TRP A 1 70 ? 8.576 2.462 -6.652 1.00 85.75 70 TRP A N 1
ATOM 534 C CA . TRP A 1 70 ? 8.176 1.066 -6.840 1.00 85.75 70 TRP A CA 1
ATOM 535 C C . TRP A 1 70 ? 9.255 0.222 -7.536 1.00 85.75 70 TRP A C 1
ATOM 537 O O . TRP A 1 70 ? 9.370 -0.969 -7.266 1.00 85.75 70 TRP A O 1
ATOM 547 N N . PHE A 1 71 ? 10.086 0.818 -8.399 1.00 87.81 71 PHE A N 1
ATOM 548 C CA . PHE A 1 71 ? 11.201 0.118 -9.058 1.00 87.81 71 PHE A CA 1
ATOM 549 C C . PHE A 1 71 ? 12.417 -0.109 -8.147 1.00 87.81 71 PHE A C 1
ATOM 551 O O . PHE A 1 71 ? 13.353 -0.804 -8.538 1.00 87.81 71 PHE A O 1
ATOM 558 N N . TYR A 1 72 ? 12.421 0.512 -6.971 1.00 85.88 72 TYR A N 1
ATOM 559 C CA . TYR A 1 72 ? 13.476 0.441 -5.964 1.00 85.88 72 TYR A CA 1
ATOM 560 C C . TYR A 1 72 ? 13.058 -0.351 -4.727 1.00 85.88 72 TYR A C 1
ATOM 562 O O . TYR A 1 72 ? 13.926 -0.763 -3.965 1.00 85.88 72 TYR A O 1
ATOM 570 N N . ASP A 1 73 ? 11.755 -0.567 -4.549 1.00 77.94 73 ASP A N 1
ATOM 571 C CA . ASP A 1 73 ? 11.222 -1.357 -3.449 1.00 77.94 73 ASP A CA 1
ATOM 572 C C . ASP A 1 73 ? 11.612 -2.830 -3.604 1.00 77.94 73 ASP A C 1
ATOM 574 O O . ASP A 1 73 ? 11.472 -3.416 -4.682 1.00 77.94 73 ASP A O 1
ATOM 578 N N . ASP A 1 74 ? 12.036 -3.447 -2.509 1.00 67.56 74 ASP A N 1
ATOM 579 C CA . ASP A 1 74 ? 12.183 -4.893 -2.429 1.00 67.56 74 ASP A CA 1
ATOM 580 C C . ASP A 1 74 ? 10.800 -5.485 -2.134 1.00 67.56 74 ASP A C 1
ATOM 582 O O . ASP A 1 74 ? 10.153 -5.110 -1.152 1.00 67.56 74 ASP A O 1
ATOM 586 N N . ASP A 1 75 ? 10.300 -6.345 -3.029 1.00 58.75 75 ASP A N 1
ATOM 587 C CA . ASP A 1 75 ? 8.905 -6.828 -3.042 1.00 58.75 75 ASP A CA 1
ATOM 588 C C . ASP A 1 75 ? 8.438 -7.469 -1.721 1.00 58.75 75 ASP A C 1
ATOM 590 O O . ASP A 1 75 ? 7.240 -7.488 -1.444 1.00 58.75 75 ASP A O 1
ATOM 594 N N . ASP A 1 76 ? 9.362 -7.886 -0.852 1.00 53.19 76 ASP A N 1
ATOM 595 C CA . ASP A 1 76 ? 9.084 -8.432 0.486 1.00 53.19 76 ASP A CA 1
ATOM 596 C C . ASP A 1 76 ? 8.488 -7.389 1.466 1.00 53.19 76 ASP A C 1
ATOM 598 O O . ASP A 1 76 ? 7.840 -7.718 2.458 1.00 53.19 76 ASP A O 1
ATOM 602 N N . THR A 1 77 ? 8.635 -6.093 1.166 1.00 53.72 77 THR A N 1
ATOM 603 C CA . THR A 1 77 ? 8.139 -4.983 2.005 1.00 53.72 77 THR A CA 1
ATOM 604 C C . THR A 1 77 ? 6.771 -4.440 1.576 1.00 53.72 77 THR A C 1
ATOM 606 O O . THR A 1 77 ? 6.122 -3.722 2.342 1.00 53.72 77 THR A O 1
ATOM 609 N N . SER A 1 78 ? 6.306 -4.773 0.364 1.00 60.97 78 SER A N 1
ATOM 610 C CA . SER A 1 78 ? 5.142 -4.121 -0.254 1.00 60.97 78 SER A CA 1
ATOM 611 C C . SER A 1 78 ? 3.837 -4.431 0.473 1.00 60.97 78 SER A C 1
ATOM 613 O O . SER A 1 78 ? 3.020 -3.536 0.676 1.00 60.97 78 SER A O 1
ATOM 615 N N . GLU A 1 79 ? 3.639 -5.674 0.901 1.00 59.44 79 GLU A N 1
ATOM 616 C CA . GLU A 1 79 ? 2.346 -6.090 1.440 1.00 59.44 79 GLU A CA 1
ATOM 617 C C . GLU A 1 79 ? 2.150 -5.648 2.891 1.00 59.44 79 GLU A C 1
ATOM 619 O O . GLU A 1 79 ? 1.076 -5.174 3.251 1.00 59.44 79 GLU A O 1
ATOM 624 N N . SER A 1 80 ? 3.217 -5.671 3.694 1.00 57.50 80 SER A N 1
ATOM 625 C CA . SER A 1 80 ? 3.208 -5.098 5.044 1.00 57.50 80 SER A CA 1
ATOM 626 C C . SER A 1 80 ? 3.001 -3.579 5.011 1.00 57.50 80 SER A C 1
ATOM 628 O O . SER A 1 80 ? 2.190 -3.044 5.767 1.00 57.50 80 SER A O 1
ATOM 630 N N . PHE A 1 81 ? 3.651 -2.877 4.075 1.00 66.12 81 PHE A N 1
ATOM 631 C CA . PHE A 1 81 ? 3.493 -1.429 3.924 1.00 66.12 81 PHE A CA 1
ATOM 632 C C . PHE A 1 81 ? 2.108 -1.039 3.389 1.00 66.12 81 PHE A C 1
ATOM 634 O O . PHE A 1 81 ? 1.471 -0.130 3.920 1.00 66.12 81 PHE A O 1
ATOM 641 N N . LYS A 1 82 ? 1.581 -1.757 2.389 1.00 68.81 82 LYS A N 1
ATOM 642 C CA . LYS A 1 82 ? 0.198 -1.574 1.918 1.00 68.81 82 LYS A CA 1
ATOM 643 C C . LYS A 1 82 ? -0.815 -1.863 3.020 1.00 68.81 82 LYS A C 1
ATOM 645 O O . LYS A 1 82 ? -1.782 -1.119 3.141 1.00 68.81 82 LYS A O 1
ATOM 650 N N . LEU A 1 83 ? -0.596 -2.903 3.829 1.00 67.38 83 LEU A N 1
ATOM 651 C CA . LEU A 1 83 ? -1.458 -3.235 4.961 1.00 67.38 83 LEU A CA 1
ATOM 652 C C . LEU A 1 83 ? -1.407 -2.145 6.038 1.00 67.38 83 LEU A C 1
ATOM 654 O O . LEU A 1 83 ? -2.451 -1.763 6.561 1.00 67.38 83 LEU A O 1
ATOM 658 N N . GLN A 1 84 ? -0.227 -1.592 6.329 1.00 69.94 84 GLN A N 1
ATOM 659 C CA . GLN A 1 84 ? -0.086 -0.447 7.230 1.00 69.94 84 GLN A CA 1
ATOM 660 C C . GLN A 1 84 ? -0.825 0.784 6.705 1.00 69.94 84 GLN A C 1
ATOM 662 O O . GLN A 1 84 ? -1.618 1.361 7.444 1.00 69.94 84 GLN A O 1
ATOM 667 N N . ILE A 1 85 ? -0.643 1.149 5.431 1.00 73.31 85 ILE A N 1
ATOM 668 C CA . ILE A 1 85 ? -1.364 2.277 4.823 1.00 73.31 85 ILE A CA 1
ATOM 669 C C . ILE A 1 85 ? -2.874 2.031 4.831 1.00 73.31 85 ILE A C 1
ATOM 671 O O . ILE A 1 85 ? -3.643 2.938 5.143 1.00 73.31 85 ILE A O 1
ATOM 675 N N . HIS A 1 86 ? -3.318 0.815 4.513 1.00 72.94 86 HIS A N 1
ATOM 676 C CA . HIS A 1 86 ? -4.734 0.463 4.531 1.00 72.94 86 HIS A CA 1
ATOM 677 C C . HIS A 1 86 ? -5.334 0.603 5.934 1.00 72.94 86 HIS A C 1
ATOM 679 O O . HIS A 1 86 ? -6.378 1.238 6.096 1.00 72.94 86 HIS A O 1
ATOM 685 N N . ASN A 1 87 ? -4.659 0.057 6.946 1.00 72.38 87 ASN A N 1
ATOM 686 C CA . ASN A 1 87 ? -5.097 0.132 8.336 1.00 72.38 87 ASN A CA 1
ATOM 687 C C . ASN A 1 87 ? -5.101 1.573 8.853 1.00 72.38 87 ASN A C 1
ATOM 689 O O . ASN A 1 87 ? -6.047 1.967 9.533 1.00 72.38 87 ASN A O 1
ATOM 693 N N . GLU A 1 88 ? -4.100 2.375 8.490 1.00 76.69 88 GLU A N 1
ATOM 694 C CA . GLU A 1 88 ? -4.035 3.782 8.885 1.00 76.69 88 GLU A CA 1
ATOM 695 C C . GLU A 1 88 ? -5.149 4.604 8.226 1.00 76.69 88 GLU A C 1
ATOM 697 O O . GLU A 1 88 ? -5.855 5.355 8.893 1.00 76.69 88 GLU A O 1
ATOM 702 N N . MET A 1 89 ? -5.412 4.390 6.935 1.00 74.69 89 MET A N 1
ATOM 703 C CA . MET A 1 89 ? -6.527 5.037 6.235 1.00 74.69 89 MET A CA 1
ATOM 704 C C . MET A 1 89 ? -7.891 4.631 6.813 1.00 74.69 89 MET A C 1
ATOM 706 O O . MET A 1 89 ? -8.798 5.461 6.896 1.00 74.69 89 MET A O 1
ATOM 710 N N . ALA A 1 90 ? -8.059 3.369 7.220 1.00 73.25 90 ALA A N 1
ATOM 711 C CA . ALA A 1 90 ? -9.271 2.902 7.891 1.00 73.25 90 ALA A CA 1
ATOM 712 C C . ALA A 1 90 ? -9.432 3.546 9.276 1.00 73.25 90 ALA A C 1
ATOM 714 O O . ALA A 1 90 ? -10.521 4.014 9.609 1.00 73.25 90 ALA A O 1
ATOM 715 N N . ARG A 1 91 ? -8.344 3.638 10.050 1.00 78.19 91 ARG A N 1
ATOM 716 C CA . ARG A 1 91 ? -8.315 4.333 11.339 1.00 78.19 91 ARG A CA 1
ATOM 717 C C . ARG A 1 91 ? -8.722 5.798 11.185 1.00 78.19 91 ARG A C 1
ATOM 719 O O . ARG A 1 91 ? -9.613 6.241 11.902 1.00 78.19 91 ARG A O 1
ATOM 726 N N . LEU A 1 92 ? -8.118 6.523 10.243 1.00 77.56 92 LEU A N 1
ATOM 727 C CA . LEU A 1 92 ? -8.412 7.938 9.999 1.00 77.56 92 LEU A CA 1
ATOM 728 C C . LEU A 1 92 ? -9.877 8.163 9.611 1.00 77.56 92 LEU A C 1
ATOM 730 O O . LEU A 1 92 ? -10.501 9.080 10.131 1.00 77.56 92 LEU A O 1
ATOM 734 N N . LYS A 1 93 ? -10.458 7.298 8.768 1.00 76.94 93 LYS A N 1
ATOM 735 C CA . LYS A 1 93 ? -11.889 7.365 8.416 1.00 76.94 93 LYS A CA 1
ATOM 736 C C . LYS A 1 93 ? -12.810 7.149 9.613 1.00 76.94 93 LYS A C 1
ATOM 738 O O . LYS A 1 93 ? -13.836 7.812 9.710 1.00 76.94 93 LYS A O 1
ATOM 743 N N . ILE A 1 94 ? -12.467 6.215 10.503 1.00 78.62 94 ILE A N 1
ATOM 744 C CA . ILE A 1 94 ? -13.235 6.001 11.734 1.00 78.62 94 ILE A CA 1
ATOM 745 C C . ILE A 1 94 ? -13.108 7.234 12.627 1.00 78.62 94 ILE A C 1
ATOM 747 O O . ILE A 1 94 ? -14.121 7.751 13.071 1.00 78.62 94 ILE A O 1
ATOM 751 N N . MET A 1 95 ? -11.895 7.752 12.834 1.00 75.62 95 MET A N 1
ATOM 752 C CA . MET A 1 95 ? -11.686 8.955 13.644 1.00 75.62 95 MET A CA 1
ATOM 753 C C . MET A 1 95 ? -12.476 10.152 13.107 1.00 75.62 95 MET A C 1
ATOM 755 O O . MET A 1 95 ? -13.148 10.807 13.892 1.00 75.62 95 MET A O 1
ATOM 759 N N . ASP A 1 96 ? -12.457 10.392 11.794 1.00 78.25 96 ASP A N 1
ATOM 760 C CA . ASP A 1 96 ? -13.230 11.448 11.124 1.00 78.25 96 ASP A CA 1
ATOM 761 C C . ASP A 1 96 ? -14.743 11.296 11.354 1.00 78.25 96 ASP A C 1
ATOM 763 O O . ASP A 1 96 ? -15.417 12.246 11.740 1.00 78.25 96 ASP A O 1
ATOM 767 N N . ALA A 1 97 ? -15.272 10.073 11.241 1.00 75.81 97 ALA A N 1
ATOM 768 C CA . ALA A 1 97 ? -16.683 9.789 11.510 1.00 75.81 97 ALA A CA 1
ATOM 769 C C . ALA A 1 97 ? -17.084 9.994 12.984 1.00 75.81 97 ALA A C 1
ATOM 771 O O . ALA A 1 97 ? -18.257 10.226 13.271 1.00 75.81 97 ALA A O 1
ATOM 772 N N . LEU A 1 98 ? -16.126 9.905 13.912 1.00 77.81 98 LEU A N 1
ATOM 773 C CA . LEU A 1 98 ? -16.335 10.116 15.345 1.00 77.81 98 LEU A CA 1
ATOM 774 C C . LEU A 1 98 ? -16.066 11.569 15.778 1.00 77.81 98 LEU A C 1
ATOM 776 O O . LEU A 1 98 ? -16.425 11.926 16.895 1.00 77.81 98 LEU A O 1
ATOM 780 N N . GLN A 1 99 ? -15.491 12.430 14.921 1.00 73.81 99 GLN A N 1
ATOM 781 C CA . GLN A 1 99 ? -15.079 13.803 15.277 1.00 73.81 99 GLN A CA 1
ATOM 782 C C . GLN A 1 99 ? -16.203 14.680 15.840 1.00 73.81 99 GLN A C 1
ATOM 784 O O . GLN A 1 99 ? -15.934 15.622 16.584 1.00 73.81 99 GLN A O 1
ATOM 789 N N . THR A 1 100 ? -17.459 14.387 15.502 1.00 76.88 100 THR A N 1
ATOM 790 C CA . THR A 1 100 ? -18.621 15.136 15.994 1.00 76.88 100 THR A CA 1
ATOM 791 C C . THR A 1 100 ? -18.985 14.819 17.446 1.00 76.88 100 THR A C 1
ATOM 793 O O . THR A 1 100 ? -19.818 15.521 18.013 1.00 76.88 100 THR A O 1
ATOM 796 N N . ASP A 1 101 ? -18.384 13.784 18.043 1.00 80.94 101 ASP A N 1
ATOM 797 C CA . ASP A 1 101 ? -18.630 13.344 19.416 1.00 80.94 101 ASP A CA 1
ATOM 798 C C . ASP A 1 101 ? -17.297 1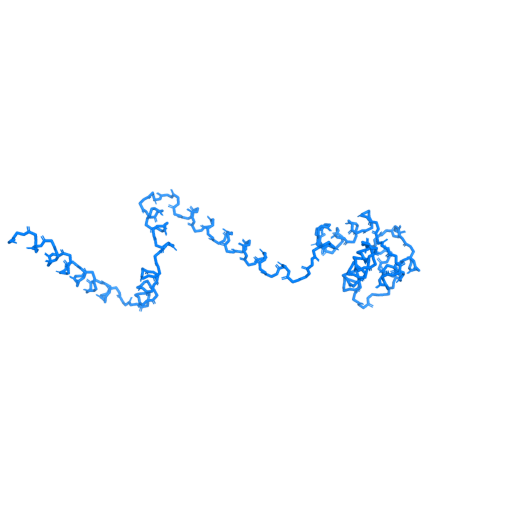3.077 20.156 1.00 80.94 101 ASP A C 1
ATOM 800 O O . ASP A 1 101 ? -16.720 11.988 20.056 1.00 80.94 101 ASP A O 1
ATOM 804 N N . PRO A 1 102 ? -16.784 14.067 20.913 1.00 77.62 102 PRO A N 1
ATOM 805 C CA . PRO A 1 102 ? -15.528 13.943 21.654 1.00 77.62 102 PRO A CA 1
ATOM 806 C C . PRO A 1 102 ? -15.493 12.791 22.670 1.00 77.62 102 PRO A C 1
ATOM 808 O O . PRO A 1 102 ? -14.420 12.249 22.937 1.00 77.62 102 PRO A O 1
ATOM 811 N N . GLU A 1 103 ? -16.641 12.404 23.235 1.00 78.75 103 GLU A N 1
ATOM 812 C CA . GLU A 1 103 ? -16.735 11.304 24.202 1.00 78.75 103 GLU A CA 1
ATOM 813 C C . GLU A 1 103 ? -16.522 9.960 23.498 1.00 78.75 103 GLU A C 1
ATOM 815 O O . GLU A 1 103 ? -15.752 9.107 23.953 1.00 78.75 103 GLU A O 1
ATOM 820 N N . LEU A 1 104 ? -17.129 9.809 22.321 1.00 79.38 104 LEU A N 1
ATOM 821 C CA . LEU A 1 104 ? -17.013 8.608 21.504 1.00 79.38 104 LEU A CA 1
ATOM 822 C C . LEU A 1 104 ? -15.596 8.418 20.931 1.00 79.38 104 LEU A C 1
ATOM 824 O O . LEU A 1 104 ? -15.132 7.282 20.802 1.00 79.38 104 LEU A O 1
ATOM 828 N N . ILE A 1 105 ? -14.877 9.512 20.648 1.00 77.81 105 ILE A N 1
ATOM 829 C CA . ILE A 1 105 ? -13.452 9.477 20.270 1.00 77.81 105 ILE A CA 1
ATOM 830 C C . ILE A 1 105 ? -12.604 8.929 21.417 1.00 77.81 105 ILE A C 1
ATOM 832 O O . ILE A 1 105 ? -11.837 7.988 21.210 1.00 77.81 105 ILE A O 1
ATOM 836 N N . GLY A 1 106 ? -12.759 9.480 22.625 1.00 76.94 106 GLY A N 1
ATOM 837 C CA . GLY A 1 106 ? -12.005 9.027 23.796 1.00 76.94 106 GLY A CA 1
ATOM 838 C C . GLY A 1 106 ? -12.272 7.554 24.110 1.00 76.94 106 GLY A C 1
ATOM 839 O O . GLY A 1 106 ? -11.347 6.780 24.377 1.00 76.94 106 GLY A O 1
ATOM 840 N N . PHE A 1 107 ? -13.531 7.131 23.979 1.00 81.06 107 PHE A N 1
ATOM 841 C CA . PHE A 1 107 ? -13.908 5.729 24.082 1.00 81.06 107 PHE A CA 1
ATOM 842 C C . PHE A 1 107 ? -13.203 4.857 23.034 1.00 81.06 107 PHE A C 1
ATOM 844 O O . PHE A 1 107 ? -12.591 3.846 23.387 1.00 81.06 107 PHE A O 1
ATOM 851 N N . TRP A 1 108 ? -13.232 5.254 21.759 1.00 82.19 108 TRP A N 1
ATOM 852 C CA . TRP A 1 108 ? -12.578 4.524 20.672 1.00 82.19 108 TRP A CA 1
ATOM 853 C C . TRP A 1 108 ? -11.067 4.380 20.894 1.00 82.19 108 TRP A C 1
ATOM 855 O O . TRP A 1 108 ? -10.534 3.276 20.778 1.00 82.19 108 TRP A O 1
ATOM 865 N N . GLU A 1 109 ? -10.378 5.457 21.273 1.00 80.50 109 GLU A N 1
ATOM 866 C CA . GLU A 1 109 ? -8.940 5.429 21.561 1.00 80.50 109 GLU A CA 1
ATOM 867 C C . GLU A 1 109 ? -8.605 4.478 22.717 1.00 80.50 109 GLU A C 1
ATOM 869 O O . GLU A 1 109 ? -7.673 3.675 22.607 1.00 80.50 109 GLU A O 1
ATOM 874 N N . SER A 1 110 ? -9.412 4.493 23.784 1.00 80.69 110 SER A N 1
ATOM 875 C CA . SER A 1 110 ? -9.256 3.569 24.913 1.00 80.69 110 SER A CA 1
ATOM 876 C C . SER A 1 110 ? -9.483 2.103 24.512 1.00 80.69 110 SER A C 1
ATOM 878 O O . SER A 1 110 ? -8.741 1.212 24.933 1.00 80.69 110 SER A O 1
ATOM 880 N N . MET A 1 111 ? -10.461 1.845 23.638 1.00 83.81 111 MET A N 1
ATOM 881 C CA . MET A 1 111 ? -10.813 0.508 23.163 1.00 83.81 111 MET A CA 1
ATOM 882 C C . MET A 1 111 ? -9.734 -0.071 22.238 1.00 83.81 111 MET A C 1
ATOM 884 O O . MET A 1 111 ? -9.421 -1.260 22.315 1.00 83.81 111 MET A O 1
ATOM 888 N N . VAL A 1 112 ? -9.120 0.751 21.379 1.00 79.38 112 VAL A N 1
ATOM 889 C CA . VAL A 1 112 ? -8.035 0.315 20.481 1.00 79.38 112 VAL A CA 1
ATOM 890 C C . VAL A 1 112 ? -6.831 -0.225 21.265 1.00 79.38 112 VAL A C 1
ATOM 892 O O . VAL A 1 112 ? -6.160 -1.140 20.783 1.00 79.38 112 VAL A O 1
ATOM 895 N N . GLY A 1 113 ? -6.582 0.268 22.481 1.00 80.44 113 GLY A N 1
ATOM 896 C CA . GLY A 1 113 ? -5.509 -0.215 23.359 1.00 80.44 113 GLY A CA 1
ATOM 897 C C . GLY A 1 113 ? -5.851 -1.444 24.212 1.00 80.44 113 GLY A C 1
ATOM 898 O O . GLY A 1 113 ? -4.952 -2.020 24.820 1.00 80.44 113 GLY A O 1
ATOM 899 N N . ARG A 1 114 ? -7.123 -1.864 24.270 1.00 85.19 114 ARG A N 1
ATOM 900 C CA . ARG A 1 114 ? -7.628 -2.862 25.227 1.00 85.19 114 ARG A CA 1
ATOM 901 C C . ARG A 1 114 ? -8.182 -4.114 24.546 1.00 85.19 114 ARG A C 1
ATOM 903 O O . ARG A 1 114 ? -9.318 -4.142 24.077 1.00 85.19 114 ARG A O 1
ATOM 910 N N . GLU A 1 115 ? -7.370 -5.172 24.490 1.00 81.38 115 GLU A N 1
ATOM 911 C CA . GLU A 1 115 ? -7.738 -6.449 23.848 1.00 81.38 115 GLU A CA 1
ATOM 912 C C . GLU A 1 115 ? -8.971 -7.120 24.474 1.00 81.38 115 GLU A C 1
ATOM 914 O O . GLU A 1 115 ? -9.783 -7.717 23.767 1.00 81.38 115 GLU A O 1
ATOM 919 N N . ASP A 1 116 ? -9.152 -6.975 25.784 1.00 84.44 116 ASP A N 1
ATOM 920 C CA . ASP A 1 116 ? -10.316 -7.468 26.519 1.00 84.44 116 ASP A CA 1
ATOM 921 C C . ASP A 1 116 ? -11.619 -6.775 26.080 1.00 84.44 116 ASP A C 1
ATOM 923 O O . ASP A 1 116 ? -12.616 -7.447 25.801 1.00 84.44 116 ASP A O 1
ATOM 927 N N . LEU A 1 117 ? -11.596 -5.450 25.902 1.00 84.12 117 LEU A N 1
ATOM 928 C CA . LEU A 1 117 ? -12.732 -4.698 25.360 1.00 84.12 117 LEU A CA 1
ATOM 929 C C . LEU A 1 117 ? -13.019 -5.081 23.910 1.00 84.12 117 LEU A C 1
ATOM 931 O O . LEU A 1 117 ? -14.178 -5.285 23.549 1.00 84.12 117 LEU A O 1
ATOM 935 N N . LYS A 1 118 ? -11.987 -5.251 23.075 1.00 84.56 118 LYS A N 1
ATOM 936 C CA . LYS A 1 118 ? -12.173 -5.724 21.692 1.00 84.56 118 LYS A CA 1
ATOM 937 C C . LYS A 1 118 ? -12.860 -7.087 21.654 1.00 84.56 118 LYS A C 1
ATOM 939 O O . LYS A 1 118 ? -13.727 -7.315 20.808 1.00 84.56 118 LYS A O 1
ATOM 944 N N . LEU A 1 119 ? -12.480 -8.000 22.549 1.00 86.25 119 LEU A N 1
ATOM 945 C CA . LEU A 1 119 ? -13.097 -9.319 22.650 1.00 86.25 119 LEU A CA 1
ATOM 946 C C . LEU A 1 119 ? -14.561 -9.222 23.094 1.00 86.25 119 LEU A C 1
ATOM 948 O O . LEU A 1 119 ? -15.417 -9.849 22.471 1.00 86.25 119 LEU A O 1
ATOM 952 N N . MET A 1 120 ? -14.859 -8.399 24.104 1.00 86.38 120 MET A N 1
ATOM 953 C CA . MET A 1 120 ? -16.229 -8.126 24.541 1.00 86.38 120 MET A CA 1
ATOM 954 C C . MET A 1 120 ? -17.081 -7.603 23.376 1.00 86.38 120 MET A C 1
ATOM 956 O O . MET A 1 120 ? -18.132 -8.174 23.093 1.00 86.38 120 MET A O 1
ATOM 960 N N . PHE A 1 121 ? -16.602 -6.598 22.633 1.00 85.31 121 PHE A N 1
ATOM 961 C CA . PHE A 1 121 ? -17.303 -6.061 21.459 1.00 85.31 121 PHE A CA 1
ATOM 962 C C . PHE A 1 121 ? -17.604 -7.129 20.407 1.00 85.31 121 PHE A C 1
ATOM 964 O O . PHE A 1 121 ? -18.724 -7.201 19.902 1.00 85.31 121 PHE A O 1
ATOM 971 N N . LYS A 1 122 ? -16.635 -8.006 20.109 1.00 85.69 122 LYS A N 1
ATOM 972 C CA . LYS A 1 122 ? -16.836 -9.124 19.173 1.00 85.69 122 LYS A CA 1
ATOM 973 C C . LYS A 1 122 ? -17.939 -10.081 19.624 1.00 85.69 122 LYS A C 1
ATOM 975 O O . LYS A 1 122 ? -18.635 -10.609 18.764 1.00 85.69 122 LYS A O 1
ATOM 980 N N . GLN A 1 123 ? -18.095 -10.303 20.929 1.00 85.06 123 GLN A N 1
ATOM 981 C CA . GLN A 1 123 ? -19.145 -11.172 21.466 1.00 85.06 123 GLN A CA 1
ATOM 982 C C . GLN A 1 123 ? -20.521 -10.499 21.482 1.00 85.06 123 GLN A C 1
ATOM 984 O O . GLN A 1 123 ? -21.526 -11.164 21.247 1.00 85.06 123 GLN A O 1
ATOM 989 N N . VAL A 1 124 ? -20.583 -9.189 21.739 1.00 90.19 124 VAL A N 1
ATOM 990 C CA . VAL A 1 124 ? -21.867 -8.483 21.893 1.00 90.19 124 VAL A CA 1
ATOM 991 C C . VAL A 1 124 ? -22.436 -7.937 20.584 1.00 90.19 124 VAL A C 1
ATOM 993 O O . VAL A 1 124 ? -23.628 -7.646 20.536 1.00 90.19 124 VAL A O 1
ATOM 996 N N . LYS A 1 125 ? -21.628 -7.820 19.518 1.00 87.06 125 LYS A N 1
ATOM 997 C CA . LYS A 1 125 ? -22.033 -7.193 18.242 1.00 87.06 125 LYS A CA 1
ATOM 998 C C . LYS A 1 125 ? -23.263 -7.828 17.580 1.00 87.06 125 LYS A C 1
ATOM 1000 O O . LYS A 1 125 ? -24.008 -7.126 16.907 1.00 87.06 125 LYS A O 1
ATOM 1005 N N . ASP A 1 126 ? -23.463 -9.135 17.763 1.00 88.69 126 ASP A N 1
ATOM 1006 C CA . ASP A 1 126 ? -24.562 -9.894 17.146 1.00 88.69 126 ASP A CA 1
ATOM 1007 C C . ASP A 1 126 ? -25.728 -10.137 18.131 1.00 88.69 126 ASP A C 1
ATOM 1009 O O . ASP A 1 126 ? -26.687 -10.842 17.814 1.00 88.69 126 ASP A O 1
ATOM 1013 N N . LEU A 1 127 ? -25.659 -9.579 19.348 1.00 90.81 127 LEU A N 1
ATOM 1014 C CA . LEU A 1 127 ? -26.704 -9.740 20.355 1.00 90.81 127 LEU A CA 1
ATOM 1015 C C . LEU A 1 127 ? -27.913 -8.845 20.070 1.00 90.81 127 LEU A C 1
ATOM 1017 O O . LEU A 1 127 ? -27.800 -7.712 19.605 1.00 90.81 127 LEU A O 1
ATOM 1021 N N . SER A 1 128 ? -29.096 -9.341 20.435 1.00 93.25 128 SER A N 1
ATOM 1022 C CA . SER A 1 128 ? -30.321 -8.546 20.357 1.00 93.25 128 SER A CA 1
ATOM 1023 C C . SER A 1 128 ? -30.258 -7.322 21.291 1.00 93.25 128 SER A C 1
ATOM 1025 O O . SER A 1 128 ? -29.612 -7.386 22.344 1.00 93.25 128 SER A O 1
ATOM 1027 N N . PRO A 1 129 ? -30.996 -6.234 20.998 1.00 91.38 129 PRO A N 1
ATOM 1028 C CA . PRO A 1 129 ? -31.087 -5.084 21.900 1.00 91.38 129 PRO A CA 1
ATOM 1029 C C . PRO A 1 129 ? -31.541 -5.457 23.319 1.00 91.38 129 PRO A C 1
ATOM 1031 O O . PRO A 1 129 ? -31.104 -4.852 24.297 1.00 91.38 129 PRO A O 1
ATOM 1034 N N . GLU A 1 130 ? -32.406 -6.466 23.455 1.00 94.19 130 GLU A N 1
ATOM 1035 C CA . GLU A 1 130 ? -32.833 -6.967 24.761 1.00 94.19 130 GLU A CA 1
ATOM 1036 C C . GLU A 1 130 ? -31.679 -7.646 25.509 1.00 94.19 130 GLU A C 1
ATOM 1038 O O . GLU A 1 130 ? -31.459 -7.368 26.690 1.00 94.19 130 GLU A O 1
ATOM 1043 N N . SER A 1 131 ? -30.905 -8.480 24.815 1.00 92.31 131 SER A N 1
ATOM 1044 C CA . SER A 1 131 ? -29.713 -9.134 25.361 1.00 92.31 131 SER A CA 1
ATOM 1045 C C . SER A 1 131 ? -28.653 -8.114 25.787 1.00 92.31 131 SER A C 1
ATOM 1047 O O . SER A 1 131 ? -28.106 -8.240 26.880 1.00 92.31 131 SER A O 1
ATOM 1049 N N . ILE A 1 132 ? -28.420 -7.063 24.992 1.00 91.44 132 ILE A N 1
ATOM 1050 C CA . ILE A 1 132 ? -27.503 -5.968 25.353 1.00 91.44 132 ILE A CA 1
ATOM 1051 C C . ILE A 1 132 ? -27.977 -5.259 26.627 1.00 91.44 132 ILE A C 1
ATOM 1053 O O . ILE A 1 132 ? -27.191 -5.049 27.548 1.00 91.44 132 ILE A O 1
ATOM 1057 N N . ARG A 1 133 ? -29.274 -4.947 26.750 1.00 91.94 133 ARG A N 1
ATOM 1058 C CA . ARG A 1 133 ? -29.819 -4.336 27.978 1.00 91.94 133 ARG A CA 1
ATOM 1059 C C . ARG A 1 133 ? -29.644 -5.224 29.205 1.00 91.94 133 ARG A C 1
ATOM 1061 O O . ARG A 1 133 ? -29.437 -4.701 30.296 1.00 91.94 133 ARG A O 1
ATOM 1068 N N . ARG A 1 134 ? -29.768 -6.547 29.056 1.00 92.00 134 ARG A N 1
ATOM 1069 C CA . ARG A 1 134 ? -29.521 -7.497 30.152 1.00 92.00 134 ARG A CA 1
ATOM 1070 C C . ARG A 1 134 ? -28.048 -7.494 30.551 1.00 92.00 134 ARG A C 1
ATOM 1072 O O . ARG A 1 134 ? -27.766 -7.403 31.738 1.00 92.00 134 ARG A O 1
ATOM 1079 N N . LEU A 1 135 ? -27.137 -7.504 29.579 1.00 92.25 135 LEU A N 1
ATOM 1080 C CA . LEU A 1 135 ? -25.700 -7.415 29.828 1.00 92.25 135 LEU A CA 1
ATOM 1081 C C . LEU A 1 135 ? -25.330 -6.136 30.595 1.00 92.25 135 LEU A C 1
ATOM 1083 O O . LEU A 1 135 ? -24.617 -6.215 31.586 1.00 92.25 135 LEU A O 1
ATOM 1087 N N . ILE A 1 136 ? -25.883 -4.983 30.204 1.00 90.81 136 ILE A N 1
ATOM 1088 C CA . ILE A 1 136 ? -25.663 -3.708 30.911 1.00 90.81 136 ILE A CA 1
ATOM 1089 C C . ILE A 1 136 ? -26.083 -3.805 32.386 1.00 90.81 136 ILE A C 1
ATOM 1091 O O . ILE A 1 136 ? -25.408 -3.256 33.248 1.00 90.81 136 ILE A O 1
ATOM 1095 N N . ARG A 1 137 ? -27.178 -4.510 32.707 1.00 92.19 137 ARG A N 1
ATOM 1096 C CA . ARG A 1 137 ? -27.592 -4.707 34.110 1.00 92.19 137 ARG A CA 1
ATOM 1097 C C . ARG A 1 137 ? -26.613 -5.579 34.890 1.00 92.19 137 ARG A C 1
ATOM 1099 O O . ARG A 1 137 ? -26.398 -5.307 36.061 1.00 92.19 137 ARG A O 1
ATOM 1106 N N . VAL A 1 138 ? -26.050 -6.608 34.255 1.00 92.31 138 VAL A N 1
ATOM 1107 C CA . VAL A 1 138 ? -25.037 -7.471 34.883 1.00 92.31 138 VAL A CA 1
ATOM 1108 C C . VAL A 1 138 ? -23.770 -6.674 35.180 1.00 92.31 138 VAL A C 1
ATOM 1110 O O . VAL A 1 138 ? -23.265 -6.760 36.289 1.00 92.31 138 VAL A O 1
ATOM 1113 N N . ILE A 1 139 ? -23.305 -5.857 34.229 1.00 89.06 139 ILE A N 1
ATOM 1114 C CA . ILE A 1 139 ? -22.136 -4.984 34.423 1.00 89.06 139 ILE A CA 1
ATOM 1115 C C . ILE A 1 139 ? -22.359 -4.043 35.612 1.00 89.06 139 ILE A C 1
ATOM 1117 O O . ILE A 1 139 ? -21.517 -3.988 36.497 1.00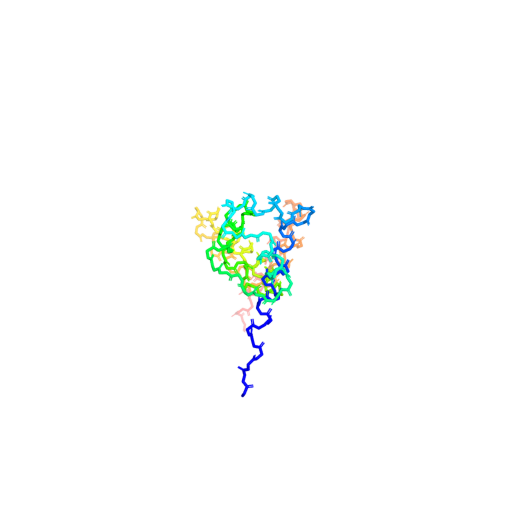 89.06 139 ILE A O 1
ATOM 1121 N N . LYS A 1 140 ? -23.526 -3.389 35.687 1.00 88.69 140 LYS A N 1
ATOM 1122 C CA . LYS A 1 140 ? -23.870 -2.512 36.818 1.00 88.69 140 LYS A CA 1
ATOM 1123 C C . LYS A 1 140 ? -23.866 -3.233 38.163 1.00 88.69 140 LYS A C 1
ATOM 1125 O O . LYS A 1 140 ? -23.362 -2.691 39.130 1.00 88.69 140 LYS A O 1
ATOM 1130 N N . ALA A 1 141 ? -24.399 -4.454 38.221 1.00 90.56 141 ALA A N 1
ATOM 1131 C CA . ALA A 1 141 ? -24.387 -5.235 39.456 1.00 90.56 141 ALA A CA 1
ATOM 1132 C C . ALA A 1 141 ? -22.955 -5.549 39.929 1.00 90.56 141 ALA A C 1
ATOM 1134 O O . ALA A 1 141 ? -22.692 -5.500 41.124 1.00 90.56 141 ALA A O 1
ATOM 1135 N N . ILE A 1 142 ? -22.030 -5.816 38.999 1.00 91.12 142 ILE A N 1
ATOM 1136 C CA . ILE A 1 142 ? -20.606 -6.021 39.310 1.00 91.12 142 ILE A CA 1
ATOM 1137 C C . ILE A 1 142 ? -19.969 -4.715 39.810 1.00 91.12 142 ILE A C 1
ATOM 1139 O O . ILE A 1 142 ? -19.289 -4.723 40.831 1.00 91.12 142 ILE A O 1
ATOM 1143 N N . GLU A 1 143 ? -20.217 -3.590 39.128 1.00 83.75 143 GLU A N 1
ATOM 1144 C CA . GLU A 1 143 ? -19.723 -2.268 39.549 1.00 83.75 143 GLU A CA 1
ATOM 1145 C C . GLU A 1 143 ? -20.220 -1.902 40.959 1.00 83.75 143 GLU A C 1
ATOM 1147 O O . GLU A 1 143 ? -19.442 -1.417 41.782 1.00 83.75 143 GLU A O 1
ATOM 1152 N N . ASP A 1 144 ? -21.491 -2.176 41.265 1.00 85.75 144 ASP A N 1
ATOM 1153 C CA . ASP A 1 144 ? -22.098 -1.933 42.578 1.00 85.75 144 ASP A CA 1
ATOM 1154 C C . ASP A 1 144 ? -21.465 -2.815 43.679 1.00 85.75 144 ASP A C 1
ATOM 1156 O O . ASP A 1 144 ? -21.221 -2.336 44.790 1.00 85.75 144 ASP A O 1
ATOM 1160 N N . GLU A 1 145 ? -21.152 -4.084 43.381 1.00 82.38 145 GLU A N 1
ATOM 1161 C CA . GLU A 1 145 ? -20.465 -5.008 44.301 1.00 82.38 145 GLU A CA 1
ATOM 1162 C C . GLU A 1 145 ? -19.020 -4.570 44.602 1.00 82.38 145 GLU A C 1
ATOM 1164 O O . GLU A 1 145 ? -18.598 -4.582 45.760 1.00 82.38 145 GLU A O 1
ATOM 1169 N N . GLU A 1 146 ? -18.267 -4.134 43.588 1.00 76.81 146 GLU A N 1
ATOM 1170 C CA . GLU A 1 146 ? -16.892 -3.641 43.755 1.00 76.81 146 GLU A CA 1
ATOM 1171 C C . GLU A 1 146 ? -16.846 -2.293 44.495 1.00 76.81 146 GLU A C 1
ATOM 1173 O O . GLU A 1 146 ? -15.950 -2.047 45.306 1.00 76.81 146 GLU A O 1
ATOM 1178 N N . SER A 1 147 ? -17.849 -1.440 44.277 1.00 68.75 147 SER A N 1
ATOM 1179 C CA . SER A 1 147 ? -17.980 -0.142 44.950 1.00 68.75 147 SER A CA 1
ATOM 1180 C C . SER A 1 147 ? -18.381 -0.281 46.422 1.00 68.75 147 SER A C 1
ATOM 1182 O O . SER A 1 147 ? -17.919 0.485 47.268 1.00 68.75 147 SER A O 1
ATOM 1184 N N . GLY A 1 148 ? -19.219 -1.269 46.748 1.00 59.34 148 GLY A N 1
ATOM 1185 C CA . GLY A 1 148 ? -19.667 -1.556 48.115 1.00 59.34 148 GLY A CA 1
ATOM 1186 C C . GLY A 1 148 ? -18.635 -2.270 48.997 1.00 59.34 148 GLY A C 1
ATOM 1187 O O . GLY A 1 148 ? -18.834 -2.367 50.205 1.00 59.34 148 GLY A O 1
ATOM 1188 N N . GLY A 1 149 ? -17.526 -2.755 48.428 1.00 52.47 149 GLY A N 1
ATOM 1189 C CA . GLY A 1 149 ? -16.476 -3.495 49.144 1.00 52.47 149 GLY A CA 1
ATOM 1190 C C . GLY A 1 149 ? -15.399 -2.641 49.830 1.00 52.47 149 GLY A C 1
ATOM 1191 O O . GLY A 1 149 ? -14.469 -3.204 50.399 1.00 52.47 149 GLY A O 1
ATOM 1192 N N . SER A 1 150 ? -15.492 -1.306 49.774 1.00 52.78 150 SER A N 1
ATOM 1193 C CA . SER A 1 150 ? -14.505 -0.380 50.372 1.00 52.78 150 SER A CA 1
ATOM 1194 C C . SER A 1 150 ? -14.871 0.137 51.776 1.00 52.78 150 SER A C 1
ATOM 1196 O O . SER A 1 150 ? -14.141 0.958 52.327 1.00 52.78 150 SER A O 1
ATOM 1198 N N . GLU A 1 151 ? -15.957 -0.349 52.382 1.00 49.91 151 GLU A N 1
ATOM 1199 C CA . GLU A 1 151 ? -16.297 -0.094 53.791 1.00 49.91 151 GLU A CA 1
ATOM 1200 C C . GLU A 1 151 ? -16.377 -1.406 54.589 1.00 49.91 151 GLU A C 1
ATOM 1202 O O . GLU A 1 151 ? -17.464 -1.865 54.934 1.00 49.91 151 GLU A O 1
ATOM 1207 N N . VAL A 1 152 ? -15.218 -2.005 54.893 1.00 44.81 152 VAL A N 1
ATOM 1208 C CA . VAL A 1 152 ? -14.970 -2.814 56.110 1.00 44.81 152 VAL A CA 1
ATOM 1209 C C . VAL A 1 152 ? -13.481 -2.914 56.412 1.00 44.81 152 VAL A C 1
ATOM 1211 O O . VAL A 1 152 ? -12.710 -3.275 55.497 1.00 44.81 152 VAL A O 1
#

pLDDT: mean 83.04, std 14.04, range [33.5, 97.81]

Sequence (152 aa):
MTVANGNELAARQGEKVRELRGQLSREDFVAGIENIITAQSLYRIEAGLRRASDKVLAKIGEKYGKPLSWFYDDDDTSESFKLQIHNEMARLKIMDALQTDPELIGFWESMVGREDLKLMFKQVKDLSPESIRRLIRVIKAIEDEESGGSEV

Radius of gyration: 28.2 Å; chains: 1; bounding box: 68×26×86 Å